Protein AF-A0A1T5NVV6-F1 (afdb_monomer)

Structure (mmCIF, N/CA/C/O backbone):
data_AF-A0A1T5NVV6-F1
#
_entry.id   AF-A0A1T5NVV6-F1
#
loop_
_atom_site.group_PDB
_atom_site.id
_atom_site.type_symbol
_atom_site.label_atom_id
_atom_site.label_alt_id
_atom_site.label_comp_id
_atom_site.label_asym_id
_atom_site.label_entity_id
_atom_site.label_seq_id
_atom_site.pdbx_PDB_ins_code
_atom_site.Cartn_x
_atom_site.Cartn_y
_atom_site.Cartn_z
_atom_site.occupancy
_atom_site.B_iso_or_equiv
_atom_site.auth_seq_id
_atom_site.auth_comp_id
_atom_site.auth_asym_id
_atom_site.auth_atom_id
_atom_site.pdbx_PDB_model_num
ATOM 1 N N . MET A 1 1 ? -3.734 11.018 -0.896 1.00 90.69 1 MET A N 1
ATOM 2 C CA . MET A 1 1 ? -5.103 11.155 -0.357 1.00 90.69 1 MET A CA 1
ATOM 3 C C . MET A 1 1 ? -5.087 11.051 1.162 1.00 90.69 1 MET A C 1
ATOM 5 O O . MET A 1 1 ? -4.293 10.290 1.689 1.00 90.69 1 MET A O 1
ATOM 9 N N . LYS A 1 2 ? -5.953 11.792 1.860 1.00 91.31 2 LYS A N 1
ATOM 10 C CA . LYS A 1 2 ? -6.149 11.672 3.313 1.00 91.31 2 LYS A CA 1
ATOM 11 C C . LYS A 1 2 ? -7.575 11.228 3.624 1.00 91.31 2 LYS A C 1
ATOM 13 O O . LYS A 1 2 ? -8.507 11.637 2.926 1.00 91.31 2 LYS A O 1
ATOM 18 N N . ILE A 1 3 ? -7.726 10.388 4.639 1.00 89.81 3 ILE A N 1
ATOM 19 C CA . ILE A 1 3 ? -9.009 9.902 5.144 1.00 89.81 3 ILE A CA 1
ATOM 20 C C . ILE A 1 3 ? -9.020 10.153 6.646 1.00 89.81 3 ILE A C 1
ATOM 22 O O . ILE A 1 3 ? -8.347 9.447 7.390 1.00 89.81 3 ILE A O 1
ATOM 26 N N . THR A 1 4 ? -9.762 11.165 7.077 1.00 88.06 4 THR A N 1
ATOM 27 C CA . THR A 1 4 ? -10.022 11.420 8.496 1.00 88.06 4 THR A CA 1
ATOM 28 C C . THR A 1 4 ? -11.166 10.520 8.942 1.00 88.06 4 THR A C 1
ATOM 30 O O . THR A 1 4 ? -12.145 10.372 8.210 1.00 88.06 4 THR A O 1
ATOM 33 N N . THR A 1 5 ? -11.051 9.917 10.119 1.00 81.50 5 THR A N 1
ATOM 34 C CA . THR A 1 5 ? -12.094 9.055 10.681 1.00 81.50 5 THR A CA 1
ATOM 35 C C . THR A 1 5 ? -12.475 9.494 12.090 1.00 81.50 5 THR A C 1
ATOM 37 O O . THR A 1 5 ? -11.663 10.042 12.833 1.00 81.50 5 THR A O 1
ATOM 40 N N . SER A 1 6 ? -13.737 9.262 12.445 1.00 74.75 6 SER A N 1
ATOM 41 C CA . SER A 1 6 ? -14.268 9.397 13.804 1.00 74.75 6 SER A CA 1
ATOM 42 C C . SER A 1 6 ? -14.214 8.083 14.597 1.00 74.75 6 SER A C 1
ATOM 44 O O . SER A 1 6 ? -14.496 8.079 15.795 1.00 74.75 6 SER A O 1
ATOM 46 N N . LYS A 1 7 ? -13.870 6.967 13.940 1.00 77.06 7 LYS A N 1
ATOM 47 C CA . LYS A 1 7 ? -13.746 5.632 14.533 1.00 77.06 7 LYS A CA 1
ATOM 48 C C . LYS A 1 7 ? -12.301 5.396 14.975 1.00 77.06 7 LYS A C 1
ATOM 50 O O . LYS A 1 7 ? -11.362 5.922 14.384 1.00 77.06 7 LYS A O 1
ATOM 55 N N . ILE A 1 8 ? -12.119 4.557 15.995 1.00 82.00 8 ILE A N 1
ATOM 56 C CA . ILE A 1 8 ? -10.784 4.113 16.412 1.00 82.00 8 ILE A CA 1
ATOM 57 C C . ILE A 1 8 ? -10.156 3.346 15.246 1.00 82.00 8 ILE A C 1
ATOM 59 O O . ILE A 1 8 ? -10.681 2.315 14.824 1.00 82.00 8 ILE A O 1
ATOM 63 N N . LEU A 1 9 ? -9.039 3.856 14.721 1.00 85.56 9 LEU A N 1
ATOM 64 C CA . LEU A 1 9 ? -8.323 3.192 13.639 1.00 85.56 9 LEU A CA 1
ATOM 65 C C . LEU A 1 9 ? -7.663 1.903 14.137 1.00 85.56 9 LEU A C 1
ATOM 67 O O . LEU A 1 9 ? -6.956 1.947 15.156 1.00 85.56 9 LEU A O 1
ATOM 71 N N . PRO A 1 10 ? -7.783 0.795 13.383 1.00 87.69 10 PRO A N 1
ATOM 72 C CA . PRO A 1 10 ? -7.065 -0.433 13.695 1.00 87.69 10 PRO A CA 1
ATOM 73 C C . PRO A 1 10 ? -5.552 -0.193 13.673 1.00 87.69 10 PRO A C 1
ATOM 75 O O . PRO A 1 10 ? -5.059 0.817 13.158 1.00 87.69 10 PRO A O 1
ATOM 78 N N . SER A 1 11 ? -4.782 -1.095 14.268 1.00 90.75 11 SER A N 1
ATOM 79 C CA . SER A 1 11 ? -3.323 -1.096 14.127 1.00 90.75 11 SER A CA 1
ATOM 80 C C . SER A 1 11 ? -2.913 -1.224 12.655 1.00 90.75 11 SER A C 1
ATOM 82 O O . SER A 1 11 ? -3.685 -1.683 11.812 1.00 90.75 11 SER A O 1
ATOM 84 N N . ILE A 1 12 ? -1.679 -0.837 12.322 1.00 92.06 12 ILE A N 1
ATOM 85 C CA . ILE A 1 12 ? -1.184 -0.970 10.945 1.00 92.06 12 ILE A CA 1
ATOM 86 C C . ILE A 1 12 ? -1.183 -2.438 10.478 1.00 92.06 12 ILE A C 1
ATOM 88 O O . ILE A 1 12 ? -1.442 -2.726 9.313 1.00 92.06 12 ILE A O 1
ATOM 92 N N . ASN A 1 13 ? -0.959 -3.378 11.400 1.00 92.19 13 ASN A N 1
ATOM 93 C CA . ASN A 1 13 ? -0.970 -4.810 11.118 1.00 92.19 13 ASN A CA 1
ATOM 94 C C . ASN A 1 13 ? -2.380 -5.288 10.774 1.00 92.19 13 ASN A C 1
ATOM 96 O O . ASN A 1 13 ? -2.575 -5.938 9.753 1.00 92.19 13 ASN A O 1
ATOM 100 N N . GLU A 1 14 ? -3.371 -4.907 11.578 1.00 93.06 14 GLU A N 1
ATOM 101 C CA . GLU A 1 14 ? -4.780 -5.200 11.300 1.00 93.06 14 GLU A CA 1
ATOM 102 C C . GLU A 1 14 ? -5.242 -4.538 9.999 1.00 93.06 14 GLU A C 1
ATOM 104 O O . GLU A 1 14 ? -5.932 -5.166 9.203 1.00 93.06 14 GLU A O 1
ATOM 109 N N . LEU A 1 15 ? -4.815 -3.300 9.728 1.00 92.75 15 LEU A N 1
ATOM 110 C CA . LEU A 1 15 ? -5.103 -2.625 8.464 1.00 92.75 15 LEU A CA 1
ATOM 111 C C . LEU A 1 15 ? -4.518 -3.397 7.271 1.00 92.75 15 LEU A C 1
ATOM 113 O O . LEU A 1 15 ? -5.195 -3.567 6.257 1.00 92.75 15 LEU A O 1
ATOM 117 N N . SER A 1 16 ? -3.282 -3.886 7.399 1.00 94.75 16 SER A N 1
ATOM 118 C CA . SER A 1 16 ? -2.615 -4.715 6.389 1.00 94.75 16 SER A CA 1
ATOM 119 C C . SER A 1 16 ? -3.378 -6.013 6.140 1.00 94.75 16 SER A C 1
ATOM 121 O O . SER A 1 16 ? -3.658 -6.344 4.990 1.00 94.75 16 SER A O 1
ATOM 123 N N . GLU A 1 17 ? -3.792 -6.713 7.197 1.00 94.69 17 GLU A N 1
ATOM 124 C CA . GLU A 1 17 ? -4.589 -7.936 7.080 1.00 94.69 17 GLU A CA 1
ATOM 125 C C . GLU A 1 17 ? -5.959 -7.677 6.442 1.00 94.69 17 GLU A C 1
ATOM 127 O O . GLU A 1 17 ? -6.344 -8.386 5.514 1.00 94.69 17 GLU A O 1
ATOM 132 N N . THR A 1 18 ? -6.659 -6.611 6.834 1.00 94.44 18 THR A N 1
ATOM 133 C CA . THR A 1 18 ? -7.933 -6.212 6.215 1.00 94.44 18 THR A CA 1
ATOM 134 C C . THR A 1 18 ? -7.768 -5.934 4.719 1.00 94.44 18 THR A C 1
ATOM 136 O O . THR A 1 18 ? -8.573 -6.382 3.897 1.00 94.44 18 THR A O 1
ATOM 139 N N . LEU A 1 19 ? -6.699 -5.233 4.328 1.00 94.75 19 LEU A N 1
ATOM 140 C CA . LEU A 1 19 ? -6.403 -4.974 2.920 1.00 94.75 19 LEU A CA 1
ATOM 141 C C . LEU A 1 19 ? -6.056 -6.262 2.157 1.00 94.75 19 LEU A C 1
ATOM 143 O O . LEU A 1 19 ? -6.579 -6.464 1.059 1.00 94.75 19 LEU A O 1
ATOM 147 N N . LYS A 1 20 ? -5.226 -7.141 2.736 1.00 95.25 20 LYS A N 1
ATOM 148 C CA . LYS A 1 20 ? -4.883 -8.454 2.165 1.00 95.25 20 LYS A CA 1
ATOM 149 C C . LYS A 1 20 ? -6.118 -9.316 1.956 1.00 95.25 20 LYS A C 1
ATOM 151 O O . LYS A 1 20 ? -6.255 -9.926 0.903 1.00 95.25 20 LYS A O 1
ATOM 156 N N . GLN A 1 21 ? -7.024 -9.359 2.930 1.00 95.00 21 GLN A N 1
ATOM 157 C CA . GLN A 1 21 ? -8.272 -10.108 2.821 1.00 95.00 21 GLN A CA 1
ATOM 158 C C . GLN A 1 21 ? -9.149 -9.551 1.698 1.00 95.00 21 GLN A C 1
ATOM 160 O O . GLN A 1 21 ? -9.644 -10.310 0.864 1.00 95.00 21 GLN A O 1
ATOM 165 N N . LYS A 1 22 ? -9.299 -8.222 1.627 1.00 95.19 22 LYS A N 1
ATOM 166 C CA . LYS A 1 22 ? -10.154 -7.571 0.628 1.00 95.19 22 LYS A CA 1
ATOM 167 C C . LYS A 1 22 ? -9.646 -7.734 -0.805 1.00 95.19 22 LYS A C 1
ATOM 169 O O . LYS A 1 22 ? -10.450 -7.941 -1.714 1.00 95.19 22 LYS A O 1
ATOM 174 N N . 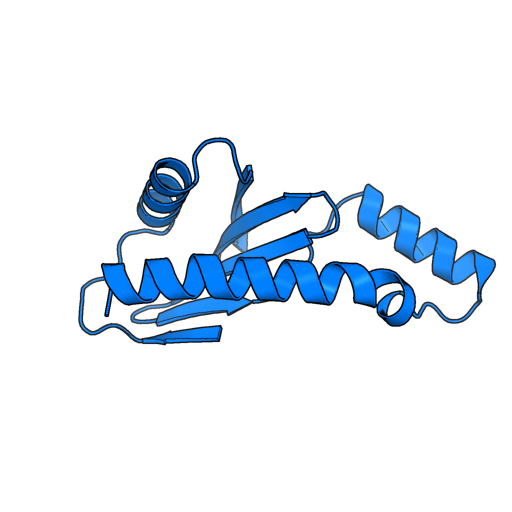PHE A 1 23 ? -8.339 -7.606 -1.020 1.00 94.44 23 PHE A N 1
ATOM 175 C CA . PHE A 1 23 ? -7.725 -7.627 -2.352 1.00 94.44 23 PHE A CA 1
ATOM 176 C C . PHE A 1 23 ? -6.767 -8.812 -2.529 1.00 94.44 23 PHE A C 1
ATOM 178 O O . PHE A 1 23 ? -5.759 -8.711 -3.235 1.00 94.44 23 PHE A O 1
ATOM 185 N N . SER A 1 24 ? -7.092 -9.941 -1.898 1.00 91.88 24 SER A N 1
ATOM 186 C CA . SER A 1 24 ? -6.272 -11.151 -1.926 1.00 91.88 24 SER A CA 1
ATOM 187 C C . SER A 1 24 ? -5.907 -11.548 -3.358 1.00 91.88 24 SER A C 1
ATOM 189 O O . SER A 1 24 ?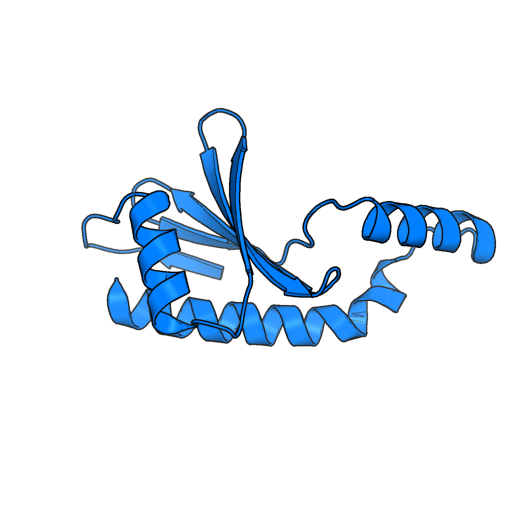 -6.755 -11.573 -4.253 1.00 91.88 24 SER A O 1
ATOM 191 N N . GLY A 1 25 ? -4.616 -11.800 -3.588 1.00 90.00 25 GLY A N 1
ATOM 192 C CA . GLY A 1 25 ? -4.069 -12.180 -4.893 1.00 90.00 25 GLY A CA 1
ATOM 193 C C . GLY A 1 25 ? -3.935 -11.048 -5.919 1.00 90.00 25 GLY A C 1
ATOM 194 O O . GLY A 1 25 ? -3.454 -11.304 -7.020 1.00 90.00 25 GLY A O 1
ATOM 195 N N . ARG A 1 26 ? -4.333 -9.807 -5.598 1.00 93.81 26 ARG A N 1
ATOM 196 C CA . ARG A 1 26 ? -4.221 -8.664 -6.526 1.00 93.81 26 ARG A CA 1
ATOM 197 C C . ARG A 1 26 ? -2.998 -7.794 -6.270 1.00 93.81 26 ARG A C 1
ATOM 199 O O . ARG A 1 26 ? -2.437 -7.263 -7.226 1.00 93.81 26 ARG A O 1
ATOM 206 N N . TYR A 1 27 ? -2.616 -7.647 -5.004 1.00 95.25 27 TYR A N 1
ATOM 207 C CA . TYR A 1 27 ? -1.521 -6.789 -4.556 1.00 95.25 27 TYR A CA 1
ATOM 208 C C . TYR A 1 27 ? -0.613 -7.538 -3.580 1.00 95.25 27 TYR A C 1
ATOM 210 O O . TYR A 1 27 ? -1.05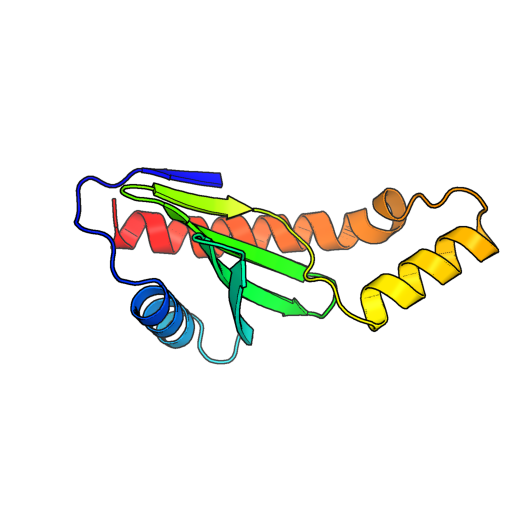3 -8.470 -2.902 1.00 95.25 27 TYR A O 1
ATOM 218 N N . SER A 1 28 ? 0.646 -7.120 -3.500 1.00 94.25 28 SER A N 1
ATOM 219 C CA . SER A 1 28 ? 1.553 -7.479 -2.412 1.00 94.25 28 SER A CA 1
ATOM 220 C C . SER A 1 28 ? 1.579 -6.383 -1.351 1.00 94.25 28 SER A C 1
ATOM 222 O O . SER A 1 28 ? 1.295 -5.216 -1.623 1.00 94.25 28 SER A O 1
ATOM 224 N N . TYR A 1 29 ? 1.889 -6.788 -0.123 1.00 94.44 29 TYR A N 1
ATOM 225 C CA . TYR A 1 29 ? 1.806 -5.948 1.065 1.00 94.44 29 TYR A CA 1
ATOM 226 C C . TYR A 1 29 ? 3.080 -6.104 1.869 1.00 94.44 29 TYR A C 1
ATOM 228 O O . TYR A 1 29 ? 3.402 -7.215 2.292 1.00 94.44 29 TYR A O 1
ATOM 236 N N . GLU A 1 30 ? 3.767 -4.998 2.113 1.00 9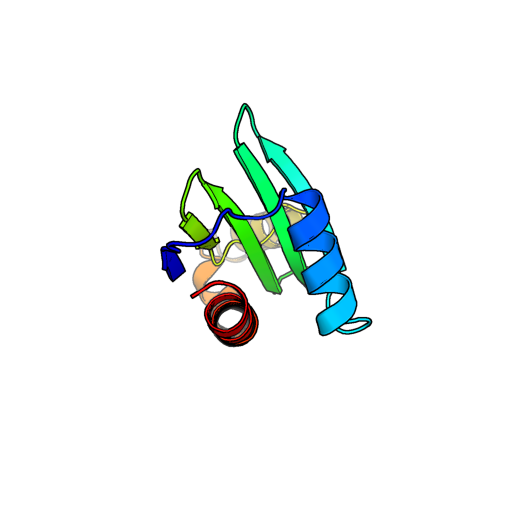2.88 30 GLU A N 1
ATOM 237 C CA . GLU A 1 30 ? 4.959 -4.977 2.950 1.00 92.88 30 GLU A CA 1
ATOM 238 C C . GLU A 1 30 ? 4.808 -3.931 4.043 1.00 92.88 30 GLU A C 1
ATOM 240 O O . GLU A 1 30 ? 4.464 -2.781 3.773 1.00 92.88 30 GLU A O 1
ATOM 245 N N . LEU A 1 31 ? 5.049 -4.343 5.284 1.00 92.94 31 LEU A N 1
ATOM 246 C CA . LEU A 1 31 ? 5.101 -3.425 6.411 1.00 92.94 31 LEU A CA 1
ATOM 247 C C . LEU A 1 31 ? 6.435 -2.689 6.391 1.00 92.94 31 LEU A C 1
ATOM 249 O O . LEU A 1 31 ? 7.489 -3.297 6.216 1.00 92.94 31 LEU A O 1
ATOM 253 N N . PHE A 1 32 ? 6.368 -1.380 6.581 1.00 87.25 32 PHE A N 1
ATOM 254 C CA . PHE A 1 32 ? 7.524 -0.510 6.623 1.00 87.25 32 PHE A CA 1
ATOM 255 C C . PHE A 1 32 ? 7.414 0.438 7.809 1.00 87.25 32 PHE A C 1
ATOM 257 O O . PHE A 1 32 ? 6.520 1.289 7.868 1.00 87.25 32 PHE A O 1
ATOM 264 N N . ASP A 1 33 ? 8.363 0.296 8.725 1.00 86.12 33 ASP A N 1
ATOM 265 C CA . ASP A 1 33 ? 8.502 1.138 9.901 1.00 86.12 33 ASP A CA 1
ATOM 266 C C . ASP A 1 33 ? 9.656 2.123 9.682 1.00 86.12 33 ASP A C 1
ATOM 268 O O . ASP A 1 33 ? 10.788 1.729 9.395 1.00 86.12 33 ASP A O 1
ATOM 272 N N . PHE A 1 34 ? 9.376 3.419 9.826 1.00 77.25 34 PHE A N 1
ATOM 273 C CA . PHE A 1 34 ? 10.385 4.473 9.751 1.00 77.25 34 PHE A CA 1
ATOM 274 C C . PHE A 1 34 ? 10.264 5.414 10.948 1.00 77.25 34 PHE A C 1
ATOM 276 O O . PHE A 1 34 ? 9.363 6.255 11.034 1.00 77.25 34 PHE A O 1
ATOM 283 N N . GLY A 1 35 ? 11.190 5.260 11.896 1.00 78.69 35 GLY A N 1
ATOM 284 C CA . GLY A 1 35 ? 11.111 5.932 13.190 1.00 78.69 35 GLY A CA 1
ATOM 285 C C . GLY A 1 35 ? 9.852 5.499 13.941 1.00 78.69 35 GLY A C 1
ATOM 286 O O . GLY A 1 35 ? 9.628 4.312 14.142 1.00 78.69 35 GLY A O 1
ATOM 287 N N . ASN A 1 36 ? 9.013 6.467 14.313 1.00 76.06 36 ASN A N 1
ATOM 288 C CA . ASN A 1 36 ? 7.753 6.211 15.021 1.00 76.06 36 ASN A CA 1
ATOM 289 C C . ASN A 1 36 ? 6.544 6.072 14.080 1.00 76.06 36 ASN A C 1
ATOM 291 O O . ASN A 1 36 ? 5.415 5.963 14.554 1.00 76.06 36 ASN A O 1
ATOM 295 N N . LYS A 1 37 ? 6.748 6.132 12.756 1.00 81.69 37 LYS A N 1
ATOM 296 C CA . LYS A 1 37 ? 5.670 5.992 11.773 1.00 81.69 37 LYS A CA 1
ATOM 297 C C . LYS A 1 37 ? 5.681 4.588 11.192 1.00 81.69 37 LYS A C 1
ATOM 299 O O . LYS A 1 37 ? 6.695 4.149 10.654 1.00 81.69 37 LYS A O 1
ATOM 304 N N . GLN A 1 38 ? 4.531 3.930 11.259 1.00 89.44 38 GLN A N 1
ATOM 305 C CA . GLN A 1 38 ? 4.316 2.639 10.621 1.00 89.44 38 GLN A CA 1
ATOM 306 C C . GLN A 1 38 ? 3.471 2.813 9.366 1.00 89.44 38 GLN A C 1
ATOM 308 O O . GLN A 1 38 ? 2.487 3.561 9.348 1.00 89.44 38 GLN A O 1
ATOM 313 N N . SER A 1 39 ? 3.851 2.109 8.313 1.00 93.00 39 SER A N 1
ATOM 314 C CA . SER A 1 39 ? 3.200 2.198 7.016 1.00 93.00 39 SER A CA 1
ATOM 315 C C . SER A 1 39 ? 3.171 0.852 6.307 1.00 93.00 39 SER A C 1
ATOM 317 O O . SER A 1 39 ? 3.863 -0.090 6.685 1.00 93.00 39 SER A O 1
ATOM 319 N N . ILE A 1 40 ? 2.335 0.756 5.282 1.00 94.94 40 ILE A N 1
ATOM 320 C CA . ILE A 1 40 ? 2.202 -0.416 4.424 1.00 94.94 40 ILE A CA 1
ATOM 321 C C . ILE A 1 40 ? 2.490 0.036 3.003 1.00 94.94 40 ILE A C 1
ATOM 323 O O . ILE A 1 40 ? 1.807 0.921 2.485 1.00 94.94 40 ILE A O 1
ATOM 327 N N . PHE A 1 41 ? 3.452 -0.594 2.343 1.00 94.50 41 PHE A N 1
ATOM 328 C CA . PHE A 1 41 ? 3.536 -0.533 0.894 1.00 94.50 41 PHE A CA 1
ATOM 329 C C . PHE A 1 41 ? 2.551 -1.532 0.301 1.00 94.50 41 PHE A C 1
ATOM 331 O O . PHE A 1 41 ? 2.634 -2.731 0.562 1.00 94.50 41 PHE A O 1
ATOM 338 N N . VAL A 1 42 ? 1.612 -1.021 -0.493 1.00 95.44 42 VAL A N 1
ATOM 339 C CA . VAL A 1 42 ? 0.709 -1.832 -1.310 1.00 95.44 42 VAL A CA 1
ATOM 340 C C . VAL A 1 42 ? 1.199 -1.765 -2.743 1.00 95.44 42 VAL A C 1
ATOM 342 O O . VAL A 1 42 ? 1.214 -0.702 -3.367 1.00 95.44 42 VAL A O 1
ATOM 345 N N . GLU A 1 43 ? 1.628 -2.905 -3.259 1.00 94.25 43 GLU A N 1
ATOM 346 C CA . GLU A 1 43 ? 2.341 -3.022 -4.522 1.00 94.25 43 GLU A CA 1
ATOM 347 C C . GLU A 1 43 ? 1.507 -3.817 -5.529 1.00 94.25 43 GLU A C 1
ATOM 349 O O . GLU A 1 43 ? 1.084 -4.943 -5.281 1.00 94.25 43 GLU A O 1
ATOM 354 N N . LYS A 1 44 ? 1.286 -3.231 -6.706 1.00 93.06 44 LYS A N 1
ATOM 355 C CA . LYS A 1 44 ? 0.741 -3.928 -7.879 1.00 93.06 44 LYS A CA 1
ATOM 356 C C . LYS A 1 44 ? 1.861 -4.452 -8.780 1.00 93.06 44 LYS A C 1
ATOM 358 O O . LYS A 1 44 ? 1.692 -5.452 -9.467 1.00 93.06 44 LYS A O 1
ATOM 363 N N . SER A 1 45 ? 2.989 -3.745 -8.821 1.00 88.62 45 SER A N 1
ATOM 364 C CA . SER A 1 45 ? 4.211 -4.139 -9.531 1.00 88.62 45 SER A CA 1
ATOM 365 C C . SER A 1 45 ? 5.403 -3.337 -9.001 1.00 88.62 45 SER A C 1
ATOM 367 O O . SER A 1 45 ? 5.207 -2.358 -8.283 1.00 88.62 45 SER A O 1
ATOM 369 N N . ALA A 1 46 ? 6.620 -3.665 -9.443 1.00 83.12 46 ALA A N 1
ATOM 370 C CA . ALA A 1 46 ? 7.848 -2.973 -9.034 1.00 83.12 46 ALA A CA 1
ATOM 371 C C . ALA A 1 46 ? 7.859 -1.447 -9.289 1.00 83.12 46 ALA A C 1
ATOM 373 O O . ALA A 1 46 ? 8.646 -0.734 -8.675 1.00 83.12 46 ALA A O 1
ATOM 374 N N . PHE A 1 47 ? 7.000 -0.935 -10.181 1.00 83.62 47 PHE A N 1
ATOM 375 C CA . PHE A 1 47 ? 6.880 0.501 -10.481 1.00 83.62 47 PHE A CA 1
ATOM 376 C C . PHE A 1 47 ? 5.534 1.105 -10.058 1.00 83.62 47 PHE A C 1
ATOM 378 O O . PHE A 1 47 ? 5.350 2.321 -10.122 1.00 83.62 47 PHE A O 1
ATOM 385 N N . VAL A 1 48 ? 4.581 0.273 -9.629 1.00 89.38 48 VAL A N 1
ATOM 386 C CA . VAL A 1 48 ? 3.241 0.700 -9.215 1.00 89.38 48 VAL A CA 1
ATOM 387 C C . VAL A 1 48 ? 3.023 0.255 -7.782 1.00 89.38 48 VAL A C 1
ATOM 389 O O . VAL A 1 48 ? 2.614 -0.877 -7.525 1.00 89.38 48 VAL A O 1
ATOM 392 N N . SER A 1 49 ? 3.257 1.180 -6.864 1.00 92.25 49 SER A N 1
ATOM 393 C CA . SER A 1 49 ? 2.971 1.007 -5.451 1.00 92.25 49 SER A CA 1
ATOM 394 C C . SER A 1 49 ? 2.418 2.290 -4.860 1.00 92.25 49 SER A C 1
ATOM 396 O O . SER A 1 49 ? 2.562 3.372 -5.437 1.00 92.25 49 SER A O 1
ATOM 398 N N . ILE A 1 50 ? 1.786 2.153 -3.705 1.00 94.12 50 ILE A N 1
ATOM 399 C CA . ILE A 1 50 ? 1.385 3.268 -2.858 1.00 94.12 50 ILE A CA 1
ATOM 400 C C . ILE A 1 50 ? 1.752 2.956 -1.413 1.00 94.12 50 ILE A C 1
ATOM 402 O O . ILE A 1 50 ? 1.782 1.793 -1.011 1.00 94.12 50 ILE A O 1
ATOM 406 N N . GLN A 1 51 ? 2.021 3.998 -0.643 1.00 94.50 51 GLN A N 1
ATOM 407 C CA . GLN A 1 51 ? 2.263 3.897 0.785 1.00 94.50 51 GLN A CA 1
ATOM 408 C C . GLN A 1 51 ? 0.983 4.266 1.527 1.00 94.50 51 GLN A C 1
ATOM 410 O O . GLN A 1 51 ? 0.360 5.284 1.232 1.00 94.50 51 GLN A O 1
ATOM 415 N N . VAL A 1 52 ? 0.580 3.431 2.475 1.00 94.44 52 VAL A N 1
ATOM 416 C CA . VAL A 1 52 ? -0.546 3.676 3.373 1.00 94.44 52 VAL A CA 1
ATOM 417 C C . VAL A 1 52 ? 0.013 3.839 4.777 1.00 94.44 52 VAL A C 1
ATOM 419 O O . VAL A 1 52 ? 0.549 2.894 5.345 1.00 94.44 52 VAL A O 1
ATOM 422 N N . THR A 1 53 ? -0.110 5.033 5.335 1.00 93.25 53 THR A N 1
ATOM 423 C CA . THR A 1 53 ? 0.408 5.387 6.656 1.00 93.25 53 THR A CA 1
ATOM 424 C C . THR A 1 53 ? -0.758 5.636 7.597 1.00 93.25 53 THR A C 1
ATOM 426 O O . THR A 1 53 ? -1.700 6.356 7.255 1.00 93.25 53 THR A O 1
ATOM 429 N N . LYS A 1 54 ? -0.688 5.048 8.792 1.00 89.94 54 LYS A N 1
ATOM 430 C CA . LYS A 1 54 ? -1.606 5.371 9.883 1.00 89.94 54 LYS A CA 1
ATOM 431 C C . LYS A 1 54 ? -1.032 6.536 10.687 1.00 89.94 54 LYS A C 1
ATOM 433 O O . LYS A 1 54 ? 0.074 6.439 11.212 1.00 89.94 54 LYS A O 1
ATOM 438 N N . GLU A 1 55 ? -1.815 7.593 10.829 1.00 88.00 55 GLU A N 1
ATOM 439 C CA . GLU A 1 55 ? -1.638 8.629 11.849 1.00 88.00 55 GLU A CA 1
ATOM 440 C C . GLU A 1 55 ? -2.797 8.525 12.863 1.00 88.00 55 GLU A C 1
ATOM 442 O O . GLU A 1 55 ? -3.692 7.699 12.682 1.00 88.00 55 GLU A O 1
ATOM 447 N N . GLU A 1 56 ? -2.773 9.289 13.961 1.00 84.00 56 GLU A N 1
ATOM 448 C CA . GLU A 1 56 ? -3.668 9.081 15.121 1.00 84.00 56 GLU A CA 1
ATOM 449 C C . GLU A 1 56 ? -5.142 8.866 14.736 1.00 84.00 56 GLU A C 1
ATOM 451 O O . GLU A 1 56 ? -5.729 7.853 15.111 1.00 84.00 56 GLU A O 1
ATOM 456 N N . ASN A 1 57 ? -5.696 9.769 13.920 1.00 85.62 57 ASN A N 1
ATOM 457 C CA . ASN A 1 57 ? -7.082 9.718 13.437 1.00 85.62 57 ASN A CA 1
ATOM 458 C C . ASN A 1 57 ? -7.178 9.821 11.904 1.00 85.62 57 ASN A C 1
ATOM 460 O O . ASN A 1 57 ? -8.240 10.128 11.354 1.00 85.62 57 ASN A O 1
ATOM 464 N N . GLU A 1 58 ? -6.064 9.602 11.201 1.00 90.69 58 GLU A N 1
ATOM 465 C CA . GLU A 1 58 ? -6.004 9.717 9.745 1.00 90.69 58 GLU A CA 1
ATOM 466 C C . GLU A 1 58 ? -5.341 8.497 9.113 1.00 90.69 58 GLU A C 1
ATOM 468 O O . GLU A 1 58 ? -4.340 7.974 9.600 1.00 90.69 58 GLU A O 1
ATOM 473 N N . ILE A 1 59 ? -5.871 8.087 7.964 1.00 92.31 59 ILE A N 1
ATOM 474 C CA . ILE A 1 59 ? -5.150 7.229 7.030 1.00 92.31 59 ILE A CA 1
ATOM 475 C C . ILE A 1 59 ? -4.651 8.108 5.888 1.00 92.31 59 ILE A C 1
ATOM 477 O O . ILE A 1 59 ? -5.438 8.739 5.171 1.00 92.31 59 ILE A O 1
ATOM 481 N N . VAL A 1 60 ? -3.337 8.132 5.703 1.00 93.38 60 VAL A N 1
ATOM 482 C CA . VAL A 1 60 ? -2.674 8.855 4.620 1.00 93.38 60 VAL A CA 1
ATOM 483 C C . VAL A 1 60 ? -2.266 7.850 3.550 1.00 93.38 60 VAL A C 1
ATOM 485 O O . VAL A 1 60 ? -1.592 6.869 3.833 1.00 93.38 60 VAL A O 1
ATOM 488 N N . ILE A 1 61 ? -2.692 8.086 2.313 1.00 93.88 61 ILE A N 1
ATOM 489 C CA . ILE A 1 61 ? -2.338 7.277 1.147 1.00 93.88 61 ILE A CA 1
ATOM 490 C C . ILE A 1 61 ? -1.472 8.128 0.226 1.00 93.88 61 ILE A C 1
ATOM 492 O O . ILE A 1 61 ? -1.942 9.129 -0.316 1.00 93.88 61 ILE A O 1
ATOM 496 N N . GLU A 1 62 ? -0.224 7.743 0.018 1.00 91.75 62 GLU A N 1
ATOM 497 C CA . GLU A 1 62 ? 0.737 8.483 -0.794 1.00 91.75 62 GLU A CA 1
ATOM 498 C C . GLU A 1 62 ? 1.121 7.669 -2.027 1.00 91.75 62 GLU A C 1
ATOM 500 O O . GLU A 1 62 ? 1.399 6.470 -1.954 1.00 91.75 62 GLU A O 1
ATOM 505 N N . ARG A 1 63 ? 1.138 8.323 -3.193 1.00 89.31 63 ARG A N 1
ATOM 506 C CA . ARG A 1 63 ? 1.628 7.709 -4.431 1.00 89.31 63 ARG A CA 1
ATOM 507 C C . ARG A 1 63 ? 3.147 7.702 -4.399 1.00 89.31 63 ARG A C 1
ATOM 509 O O . ARG A 1 63 ? 3.790 8.600 -4.936 1.00 89.31 63 ARG A O 1
ATOM 516 N N . MET A 1 64 ? 3.693 6.707 -3.719 1.00 82.75 64 MET A N 1
ATOM 517 C CA . MET A 1 64 ? 5.124 6.520 -3.579 1.00 82.75 64 MET A CA 1
ATOM 518 C C . MET A 1 64 ? 5.518 5.169 -4.153 1.00 82.75 64 MET A C 1
ATOM 520 O O . MET A 1 64 ? 5.018 4.120 -3.736 1.00 82.75 64 MET A O 1
ATOM 524 N N . THR A 1 65 ? 6.439 5.209 -5.113 1.00 80.12 65 THR A N 1
ATOM 525 C CA . THR A 1 65 ? 7.117 4.005 -5.574 1.00 80.12 65 THR A CA 1
ATOM 526 C C . THR A 1 65 ? 8.033 3.517 -4.462 1.00 80.12 65 THR A C 1
ATOM 528 O O . THR A 1 65 ? 8.867 4.279 -3.969 1.00 80.12 65 THR A O 1
ATOM 531 N N . LYS A 1 66 ? 7.888 2.255 -4.068 1.00 80.31 66 LYS A N 1
ATOM 532 C CA . LYS A 1 66 ? 8.751 1.647 -3.068 1.00 80.31 66 LYS A CA 1
ATOM 533 C C . LYS A 1 66 ? 10.203 1.654 -3.560 1.00 80.31 66 LYS A C 1
ATOM 535 O O . LYS A 1 66 ? 10.456 1.240 -4.697 1.00 80.31 66 LYS A O 1
ATOM 540 N N . PRO A 1 67 ? 11.167 2.075 -2.724 1.00 73.94 67 PRO A N 1
ATOM 541 C CA . PRO A 1 67 ? 12.577 1.955 -3.059 1.00 73.94 67 PRO A CA 1
ATOM 542 C C . PRO A 1 67 ? 12.944 0.483 -3.295 1.00 73.94 67 PRO A C 1
ATOM 544 O O . PRO A 1 67 ? 12.854 -0.346 -2.395 1.00 73.94 67 PRO A O 1
ATOM 547 N N . SER A 1 68 ? 13.359 0.148 -4.514 1.00 77.81 68 SER A N 1
ATOM 548 C CA . SER A 1 68 ? 13.842 -1.186 -4.880 1.00 77.81 68 SER A CA 1
ATOM 549 C C . SER A 1 68 ? 15.108 -1.099 -5.730 1.00 77.81 68 SER A C 1
ATOM 551 O O . SER A 1 68 ? 15.343 -0.104 -6.423 1.00 77.81 68 SER A O 1
ATOM 553 N N . VAL A 1 69 ? 15.913 -2.167 -5.728 1.00 80.44 69 VAL A N 1
ATOM 554 C CA . VAL A 1 69 ? 17.117 -2.263 -6.576 1.00 80.44 69 VAL A CA 1
ATOM 555 C C . VAL A 1 69 ? 16.762 -2.019 -8.042 1.00 80.44 69 VAL A C 1
ATOM 557 O O . VAL A 1 69 ? 17.465 -1.279 -8.723 1.00 80.44 69 VAL A O 1
ATOM 560 N N . LEU A 1 70 ? 15.635 -2.566 -8.509 1.00 77.69 70 LEU A N 1
ATOM 561 C CA . LEU A 1 70 ? 15.177 -2.389 -9.882 1.00 77.69 70 LEU A CA 1
ATOM 562 C C . LEU A 1 70 ? 14.872 -0.917 -10.181 1.00 77.69 70 LEU A C 1
ATOM 564 O O . LEU A 1 70 ? 15.398 -0.367 -11.144 1.00 77.69 70 LEU A O 1
ATOM 568 N N . THR A 1 71 ? 14.081 -0.250 -9.335 1.00 74.31 71 THR A N 1
ATOM 569 C CA . THR A 1 71 ? 13.763 1.177 -9.518 1.00 74.31 71 THR A CA 1
ATOM 570 C C . THR A 1 71 ? 15.015 2.052 -9.496 1.00 74.31 71 THR A C 1
ATOM 572 O O . THR A 1 71 ? 15.131 2.969 -10.307 1.00 74.31 71 THR A O 1
ATOM 575 N N . THR A 1 72 ? 15.992 1.723 -8.646 1.00 78.81 72 THR A N 1
ATOM 576 C CA . THR A 1 72 ? 17.280 2.425 -8.578 1.00 78.81 72 THR A CA 1
ATOM 577 C C . THR A 1 72 ? 18.130 2.170 -9.820 1.00 78.81 72 THR A C 1
ATOM 579 O O . THR A 1 72 ? 18.712 3.103 -10.364 1.00 78.81 72 THR A O 1
ATOM 582 N N . MET A 1 73 ? 18.177 0.937 -10.329 1.00 81.19 73 MET A N 1
ATOM 583 C CA . MET A 1 73 ? 18.891 0.626 -11.570 1.00 81.19 73 MET A CA 1
ATOM 584 C C . MET A 1 73 ? 18.303 1.375 -12.764 1.00 81.19 73 MET A C 1
ATOM 586 O O . MET A 1 73 ? 19.056 1.942 -13.552 1.00 81.19 73 MET A O 1
ATOM 590 N N . PHE A 1 74 ? 16.974 1.427 -12.884 1.00 76.56 74 PHE A N 1
ATOM 591 C CA . PHE A 1 74 ? 16.323 2.210 -13.934 1.00 76.56 74 PHE A CA 1
ATOM 592 C C . PHE A 1 74 ? 16.594 3.711 -13.785 1.00 76.56 74 PHE A C 1
ATOM 594 O O . PHE A 1 74 ? 16.817 4.372 -14.798 1.00 76.56 74 PHE A O 1
ATOM 601 N N . PHE A 1 75 ? 16.643 4.234 -12.553 1.00 76.06 75 PHE A N 1
ATOM 602 C CA . PHE A 1 75 ? 17.054 5.617 -12.285 1.00 76.06 75 PHE A CA 1
ATOM 603 C C . PHE A 1 75 ? 18.468 5.894 -12.790 1.00 76.06 75 PHE A C 1
ATOM 605 O O . PHE A 1 75 ? 18.688 6.833 -13.552 1.00 76.06 75 PHE A O 1
ATOM 612 N N . LEU A 1 76 ? 19.424 5.050 -12.404 1.00 80.88 76 LEU A N 1
ATOM 613 C CA . LEU A 1 76 ? 20.822 5.208 -12.796 1.00 80.88 76 LEU A CA 1
ATOM 614 C C . LEU A 1 76 ? 21.001 5.064 -14.310 1.00 80.88 76 LEU A C 1
ATOM 616 O O . LEU A 1 76 ? 21.736 5.836 -14.919 1.00 80.88 76 LEU A O 1
ATOM 620 N N . LEU A 1 77 ? 20.297 4.119 -14.937 1.00 80.06 77 LEU A N 1
ATOM 621 C CA . LEU A 1 77 ? 20.338 3.935 -16.384 1.00 80.06 77 LEU A CA 1
ATOM 622 C C . LEU A 1 77 ? 19.779 5.154 -17.126 1.00 80.06 77 LEU A C 1
ATOM 624 O O . LEU A 1 77 ? 20.346 5.576 -18.132 1.00 80.06 77 LEU A O 1
ATOM 628 N N . ASP A 1 78 ? 18.679 5.734 -16.648 1.00 74.06 78 ASP A N 1
ATOM 629 C CA . ASP A 1 78 ? 18.098 6.939 -17.244 1.00 74.06 78 ASP A CA 1
ATOM 630 C C . ASP A 1 78 ? 19.041 8.142 -17.123 1.00 74.06 78 ASP A C 1
ATOM 632 O O . ASP A 1 78 ? 19.251 8.867 -18.098 1.00 74.06 78 ASP A O 1
ATOM 636 N N . LEU A 1 79 ? 19.682 8.290 -15.960 1.00 76.75 79 LEU A N 1
ATOM 637 C CA . LEU A 1 79 ? 20.703 9.305 -15.718 1.00 76.75 79 LEU A CA 1
ATOM 638 C C . LEU A 1 79 ? 21.882 9.165 -16.694 1.00 76.75 79 LEU A C 1
ATOM 640 O O . LEU A 1 79 ? 22.301 10.156 -17.283 1.00 76.75 79 LEU A O 1
ATOM 644 N N . ILE A 1 80 ? 22.375 7.942 -16.911 1.00 81.56 80 ILE A N 1
ATOM 645 C CA . ILE A 1 80 ? 23.490 7.664 -17.830 1.00 81.56 80 ILE A CA 1
ATOM 646 C C . ILE A 1 80 ? 23.087 7.892 -19.294 1.00 81.56 80 ILE A C 1
ATOM 648 O O . ILE A 1 80 ? 23.862 8.448 -20.067 1.00 81.56 80 ILE A O 1
ATOM 652 N N . THR A 1 81 ? 21.893 7.446 -19.694 1.00 77.12 81 THR A N 1
ATOM 653 C CA . THR A 1 81 ? 21.486 7.426 -21.112 1.00 77.12 81 THR A CA 1
ATOM 654 C C . THR A 1 81 ? 20.941 8.755 -21.617 1.00 77.12 81 THR A C 1
ATOM 656 O O . THR A 1 81 ? 21.134 9.080 -22.785 1.00 77.12 81 THR A O 1
ATOM 659 N N . THR A 1 82 ? 20.255 9.524 -20.771 1.00 71.81 82 THR A N 1
ATOM 660 C CA . THR A 1 82 ? 19.607 10.779 -21.186 1.00 71.81 82 THR A CA 1
ATOM 661 C C . THR A 1 82 ? 20.251 12.019 -20.578 1.00 71.81 82 THR A C 1
ATOM 663 O O . THR A 1 82 ? 19.912 13.128 -20.982 1.00 71.81 82 THR A O 1
ATOM 666 N N . GLY A 1 83 ? 21.125 11.862 -19.574 1.00 69.94 83 GLY A N 1
ATOM 667 C CA . GLY A 1 83 ? 21.721 12.971 -18.819 1.00 69.94 83 GLY A CA 1
ATOM 668 C C . GLY A 1 83 ? 20.720 13.796 -18.001 1.00 69.94 83 GLY A C 1
ATOM 66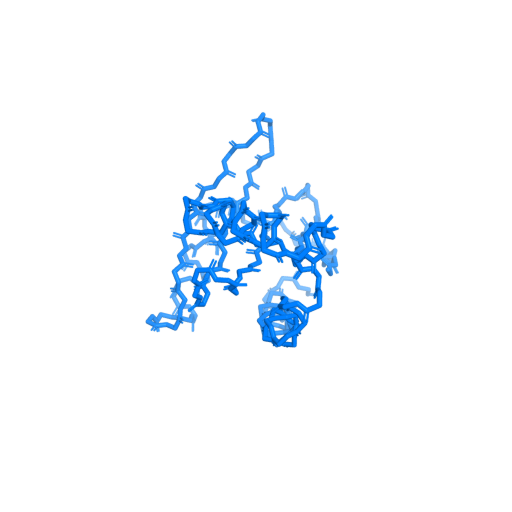9 O O . GLY A 1 83 ? 21.124 14.700 -17.278 1.00 69.94 83 GLY A O 1
ATOM 670 N N . SER A 1 84 ? 19.419 13.505 -18.111 1.00 65.75 84 SER A N 1
ATOM 671 C CA . SER A 1 84 ? 18.353 14.323 -17.536 1.00 65.75 84 SER A CA 1
ATOM 672 C C . SER A 1 84 ? 17.977 13.905 -16.117 1.00 65.75 84 SER A C 1
ATOM 674 O O . SER A 1 84 ? 17.441 14.716 -15.368 1.00 65.75 84 SER A O 1
ATOM 676 N N . GLY A 1 85 ? 18.206 12.633 -15.760 1.00 59.00 85 GLY A N 1
ATOM 677 C CA . GLY A 1 85 ? 17.681 12.043 -14.525 1.00 59.00 85 GLY A CA 1
ATOM 678 C C . GLY A 1 85 ? 16.151 12.144 -14.405 1.00 59.00 85 GLY A C 1
ATOM 679 O O . GLY A 1 85 ? 15.606 11.926 -13.321 1.00 59.00 85 GLY A O 1
ATOM 680 N N . ASN A 1 86 ? 15.442 12.496 -15.488 1.00 62.50 86 ASN A N 1
ATOM 681 C CA . ASN A 1 86 ? 14.011 12.771 -15.489 1.00 62.50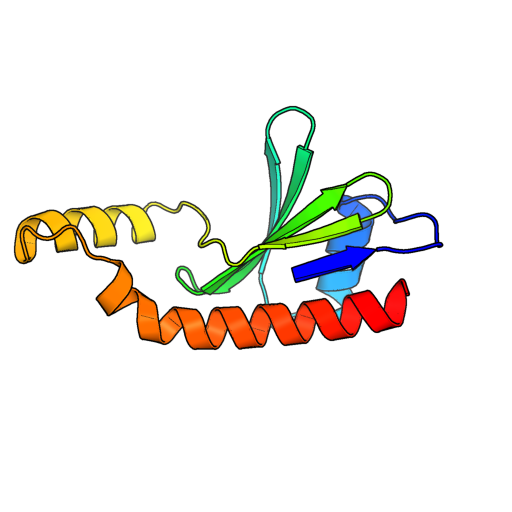 86 ASN A CA 1
ATOM 682 C C . ASN A 1 86 ? 13.211 11.480 -15.665 1.00 62.50 86 ASN A C 1
ATOM 684 O O . ASN A 1 86 ? 12.425 11.307 -16.603 1.00 62.50 86 ASN A O 1
ATOM 688 N N . LEU A 1 87 ? 13.315 10.618 -14.654 1.00 60.88 87 LEU A N 1
ATOM 689 C CA . LEU A 1 87 ? 12.475 9.432 -14.500 1.00 60.88 87 LEU A CA 1
ATOM 690 C C . LEU A 1 87 ? 10.984 9.759 -14.548 1.00 60.88 87 LEU A C 1
ATOM 692 O O . LEU A 1 87 ? 10.190 8.908 -14.934 1.00 60.88 87 LEU A O 1
ATOM 696 N N . LEU A 1 88 ? 10.598 10.993 -14.209 1.00 58.28 88 LEU A N 1
ATOM 697 C CA . LEU 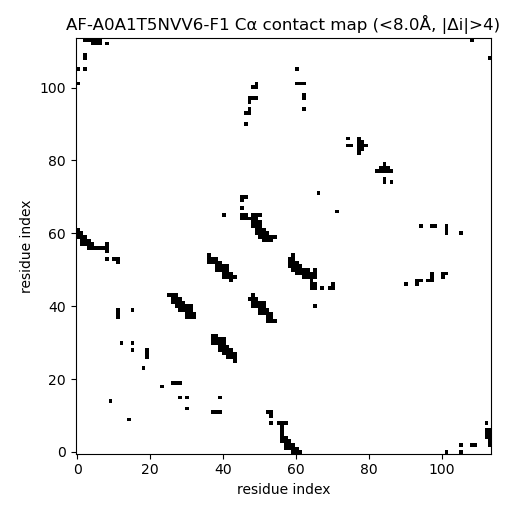A 1 88 ? 9.216 11.459 -14.253 1.00 58.28 88 LEU A CA 1
ATOM 698 C C . LEU A 1 88 ? 8.547 11.150 -15.594 1.00 58.28 88 LEU A C 1
ATOM 700 O O . LEU A 1 88 ? 7.458 10.587 -15.586 1.00 58.28 88 LEU A O 1
ATOM 704 N N . HIS A 1 89 ? 9.204 11.413 -16.731 1.00 60.88 89 HIS A N 1
ATOM 705 C CA . HIS A 1 89 ? 8.584 11.227 -18.048 1.00 60.88 89 HIS A CA 1
ATOM 706 C C . HIS A 1 89 ? 8.406 9.745 -18.426 1.00 60.88 89 HIS A C 1
ATOM 708 O O . HIS A 1 89 ? 7.458 9.396 -19.131 1.00 60.88 89 HIS A O 1
ATOM 714 N N . ARG A 1 90 ? 9.286 8.864 -17.927 1.00 63.06 90 ARG A N 1
ATOM 715 C CA . ARG A 1 90 ? 9.181 7.402 -18.094 1.00 63.06 90 ARG A CA 1
ATOM 716 C C . ARG A 1 90 ? 8.267 6.746 -17.060 1.00 63.06 90 ARG A C 1
ATOM 718 O O . ARG A 1 90 ? 7.729 5.678 -17.336 1.00 63.06 90 ARG A O 1
ATOM 725 N N . LEU A 1 91 ? 8.052 7.384 -15.907 1.00 65.19 91 LEU A N 1
ATOM 726 C CA . LEU A 1 91 ? 7.137 6.916 -14.866 1.00 65.19 91 LEU A CA 1
ATOM 727 C C . LEU A 1 91 ? 5.696 7.418 -15.037 1.00 65.19 91 LEU A C 1
ATOM 729 O O . LEU A 1 91 ? 4.792 6.864 -14.413 1.00 65.19 91 LEU A O 1
ATOM 733 N N . LEU A 1 92 ? 5.450 8.404 -15.911 1.00 67.62 92 LEU A N 1
ATOM 734 C CA . LEU A 1 92 ? 4.105 8.856 -16.303 1.00 67.62 92 LEU A CA 1
ATOM 735 C C . LEU A 1 92 ? 3.097 7.716 -16.563 1.00 67.62 92 LEU A C 1
ATOM 737 O O . LEU A 1 92 ? 1.991 7.797 -16.019 1.00 67.62 92 LEU A O 1
ATOM 741 N N . PRO A 1 93 ? 3.418 6.646 -17.326 1.00 71.69 93 PRO A N 1
ATOM 742 C CA . PRO A 1 93 ? 2.486 5.532 -17.507 1.00 71.69 93 PRO A CA 1
ATOM 743 C C . PRO A 1 93 ? 2.093 4.870 -16.177 1.00 71.69 93 PRO A C 1
ATOM 745 O O . PRO A 1 93 ? 0.916 4.563 -15.968 1.00 71.69 93 PRO A O 1
ATOM 748 N N . PHE A 1 94 ? 3.029 4.737 -15.233 1.00 81.44 94 PHE A N 1
ATOM 749 C CA . PHE A 1 94 ? 2.769 4.162 -13.911 1.00 81.44 94 PHE A CA 1
ATOM 750 C C . PHE A 1 94 ? 2.000 5.109 -12.989 1.00 81.44 94 PHE A C 1
ATOM 752 O O . PHE A 1 94 ? 1.247 4.637 -12.142 1.00 81.44 94 PHE A O 1
ATOM 759 N N . TYR A 1 95 ? 2.101 6.427 -13.179 1.00 81.62 95 TYR A N 1
ATOM 760 C CA . TYR A 1 95 ? 1.349 7.403 -12.385 1.00 81.62 95 TYR A CA 1
ATOM 761 C C . TYR A 1 95 ? -0.171 7.216 -12.520 1.00 81.62 95 TYR A C 1
ATOM 763 O O . TYR A 1 95 ? -0.918 7.343 -11.547 1.00 81.62 95 TYR A O 1
ATOM 771 N N . SER A 1 96 ? -0.640 6.869 -13.724 1.00 86.56 96 SER A N 1
ATOM 772 C CA . SER A 1 96 ? -2.056 6.569 -13.968 1.00 86.56 96 SER A CA 1
ATOM 773 C C . SER A 1 96 ? -2.523 5.315 -13.215 1.00 86.56 96 SER A C 1
ATOM 775 O O . SER A 1 96 ? -3.606 5.306 -12.629 1.00 86.56 96 SER A O 1
ATOM 777 N N . GLU A 1 97 ? -1.678 4.287 -13.152 1.00 91.25 97 GLU A N 1
ATOM 778 C CA . GLU A 1 97 ? -1.948 3.045 -12.428 1.00 91.25 97 GLU A CA 1
ATOM 779 C C . GLU A 1 97 ? -1.865 3.239 -10.908 1.00 91.25 97 GLU A C 1
ATOM 781 O O . GLU A 1 97 ? -2.717 2.730 -10.183 1.00 91.25 97 GLU A O 1
ATOM 786 N N . GLN A 1 98 ? -0.920 4.049 -10.422 1.00 91.31 98 GLN A N 1
ATOM 787 C CA . GLN A 1 98 ? -0.852 4.463 -9.017 1.00 91.31 98 GLN A CA 1
ATOM 788 C C . GLN A 1 98 ? -2.103 5.245 -8.605 1.00 91.31 98 GLN A C 1
ATOM 790 O O . GLN A 1 98 ? -2.612 5.057 -7.504 1.00 91.31 98 GLN A O 1
ATOM 795 N N . ARG A 1 99 ? -2.645 6.092 -9.491 1.00 91.88 99 ARG A N 1
ATOM 796 C CA . ARG A 1 99 ? -3.910 6.797 -9.246 1.00 91.88 99 ARG A CA 1
ATOM 797 C C . ARG A 1 99 ? -5.092 5.834 -9.138 1.00 91.88 99 ARG A C 1
ATOM 799 O O . ARG A 1 99 ? -5.914 6.016 -8.246 1.00 91.88 99 ARG A O 1
ATOM 806 N N . LYS A 1 100 ? -5.180 4.822 -10.009 1.00 93.06 100 LYS A N 1
ATOM 807 C CA . LYS A 1 100 ? -6.222 3.783 -9.910 1.00 93.06 100 LYS A CA 1
ATOM 808 C C . LYS A 1 100 ? -6.108 3.013 -8.595 1.00 93.06 100 LYS A C 1
ATOM 810 O O . LYS A 1 100 ? -7.115 2.815 -7.925 1.00 93.06 100 LYS A O 1
ATOM 815 N N . LEU A 1 101 ? -4.887 2.645 -8.207 1.00 94.31 101 LEU A N 1
ATOM 816 C CA . LEU A 1 101 ? -4.617 1.952 -6.948 1.00 94.31 101 LEU A CA 1
ATOM 817 C C . LEU A 1 101 ? -4.987 2.815 -5.727 1.00 94.31 101 LEU A C 1
ATOM 819 O O . LEU A 1 101 ? -5.688 2.341 -4.838 1.00 94.31 101 LEU A O 1
ATOM 823 N N . GLU A 1 102 ? -4.602 4.097 -5.710 1.00 95.75 102 GLU A N 1
ATOM 824 C CA . GLU A 1 102 ? -5.003 5.049 -4.662 1.00 95.75 102 GLU A CA 1
ATOM 825 C C . GLU A 1 102 ? -6.528 5.183 -4.573 1.00 95.75 102 GLU A C 1
ATOM 827 O O . GLU A 1 102 ? -7.079 5.174 -3.476 1.00 95.75 102 GLU A O 1
ATOM 832 N N . GLN A 1 103 ? -7.220 5.299 -5.710 1.00 95.19 103 GLN A N 1
ATOM 833 C CA . GLN A 1 1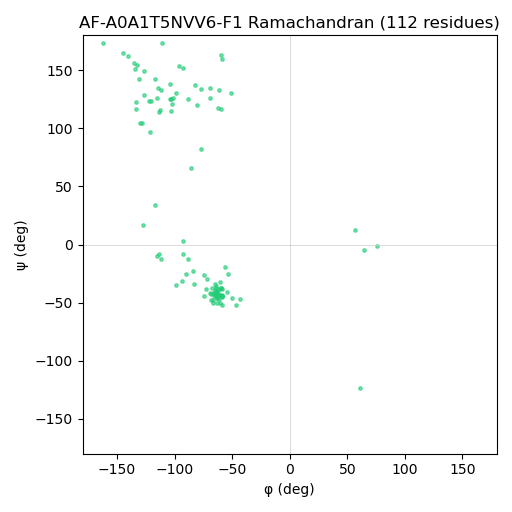03 ? -8.680 5.408 -5.740 1.00 95.19 103 GLN A CA 1
ATOM 834 C C . GLN A 1 103 ? -9.360 4.145 -5.218 1.00 95.19 103 GLN A C 1
ATOM 836 O O . GLN A 1 103 ? -10.326 4.247 -4.463 1.00 95.19 103 GLN A O 1
ATOM 841 N N . GLU A 1 104 ? -8.868 2.970 -5.597 1.00 95.19 104 GLU A N 1
ATOM 842 C CA . GLU A 1 104 ? -9.439 1.699 -5.167 1.00 95.19 104 GLU A CA 1
ATOM 843 C C . GLU A 1 104 ? -9.259 1.480 -3.661 1.00 95.19 104 GLU A C 1
ATOM 845 O O . GLU A 1 104 ? -10.246 1.236 -2.960 1.00 95.19 104 GLU A O 1
ATOM 850 N N . LEU A 1 105 ? -8.036 1.651 -3.140 1.00 94.94 105 LEU A N 1
ATOM 851 C CA . LEU A 1 105 ? -7.798 1.545 -1.699 1.00 94.94 105 LEU A CA 1
ATOM 852 C C . LEU A 1 105 ? -8.537 2.640 -0.934 1.00 94.94 105 LEU A C 1
ATOM 854 O O . LEU A 1 105 ? -9.180 2.366 0.074 1.00 94.94 105 LEU A O 1
ATOM 858 N N . GLY A 1 106 ? -8.480 3.878 -1.421 1.00 94.56 106 GLY A N 1
ATOM 859 C CA . GLY A 1 106 ? -9.100 5.019 -0.764 1.00 94.56 106 GLY A CA 1
ATOM 860 C C . GLY A 1 106 ? -10.620 4.916 -0.696 1.00 94.56 106 GLY A C 1
ATOM 861 O O . GLY A 1 106 ? -11.207 5.322 0.303 1.00 94.56 106 GLY A O 1
ATOM 862 N N . THR A 1 107 ? -11.261 4.351 -1.723 1.00 95.38 107 THR A N 1
ATOM 863 C CA . THR A 1 107 ? -12.712 4.105 -1.721 1.00 95.38 107 THR A CA 1
ATOM 864 C C . THR A 1 107 ? -13.077 3.051 -0.688 1.00 95.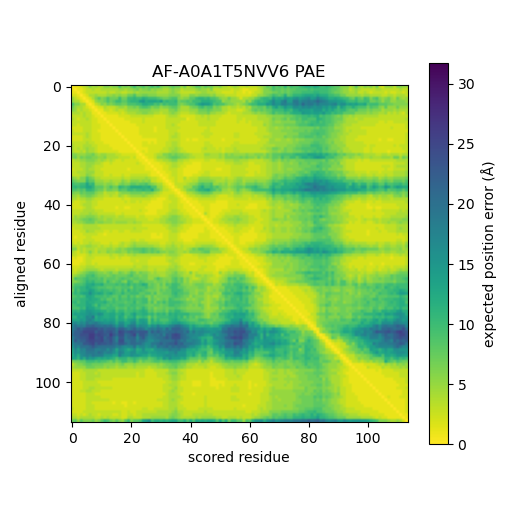38 107 THR A C 1
ATOM 866 O O . THR A 1 107 ? -13.969 3.288 0.122 1.00 95.38 107 THR A O 1
ATOM 869 N N . PHE A 1 108 ? -12.357 1.927 -0.668 1.00 94.75 108 PHE A N 1
ATOM 870 C CA . PHE A 1 108 ? -12.590 0.867 0.308 1.00 94.75 108 PHE A CA 1
ATOM 871 C C . PHE A 1 108 ? -12.380 1.359 1.747 1.00 94.75 108 PHE A C 1
ATOM 873 O O . PHE A 1 108 ? -13.267 1.227 2.581 1.00 94.75 108 PHE A O 1
ATOM 880 N N . LEU A 1 109 ? -11.247 2.006 2.025 1.00 92.88 109 LEU A N 1
ATOM 881 C CA . LEU A 1 109 ? -10.916 2.493 3.366 1.00 92.88 109 LEU A CA 1
ATOM 882 C C . LEU A 1 109 ? -11.874 3.585 3.850 1.00 92.88 109 LEU A C 1
ATOM 884 O O . LEU A 1 109 ? -12.201 3.630 5.032 1.00 92.88 109 LEU A O 1
ATOM 888 N N . LYS A 1 110 ? -12.369 4.439 2.946 1.00 92.06 110 LYS A N 1
ATOM 889 C CA . LYS A 1 110 ? -13.440 5.385 3.280 1.00 92.06 110 LYS A CA 1
ATOM 890 C C . LYS A 1 110 ? -14.742 4.679 3.635 1.00 92.06 110 LYS A C 1
ATOM 892 O O . LYS A 1 110 ? -15.409 5.125 4.550 1.00 92.06 110 LYS A O 1
ATOM 897 N N . GLN A 1 111 ? -15.125 3.630 2.915 1.00 91.00 111 GLN A N 1
ATOM 898 C CA . GLN A 1 111 ? -16.356 2.892 3.214 1.00 91.00 111 GLN A CA 1
ATOM 899 C C . GLN A 1 111 ? -16.268 2.144 4.546 1.00 91.00 111 GLN A C 1
ATOM 901 O O . GLN A 1 111 ? -17.249 2.085 5.277 1.00 91.00 111 GLN A O 1
ATOM 906 N N . GLU A 1 112 ? -15.096 1.598 4.855 1.00 89.88 112 GLU A N 1
ATOM 907 C CA . GLU A 1 112 ? -14.874 0.819 6.071 1.00 89.88 112 GLU A CA 1
ATOM 908 C C . GLU A 1 112 ? -14.793 1.721 7.320 1.00 89.88 112 GLU A C 1
ATOM 910 O O . GLU A 1 112 ? -15.409 1.445 8.354 1.00 89.88 112 GLU A O 1
ATOM 915 N N . TYR A 1 113 ? -14.064 2.842 7.219 1.00 86.81 113 TYR A N 1
ATOM 916 C CA . TYR A 1 113 ? -13.670 3.638 8.386 1.00 86.81 113 TYR A CA 1
ATOM 917 C C . TYR A 1 113 ? -14.249 5.055 8.454 1.00 86.81 113 TYR A C 1
ATOM 919 O O . TYR A 1 113 ? -14.119 5.674 9.507 1.00 86.81 113 TYR A O 1
ATOM 927 N N . ASN A 1 114 ? -14.896 5.584 7.413 1.00 75.88 114 ASN A N 1
ATOM 928 C CA . ASN A 1 114 ? -15.715 6.805 7.540 1.00 75.88 114 ASN A CA 1
ATOM 929 C C . ASN A 1 114 ? -17.141 6.455 8.009 1.00 75.88 114 ASN A C 1
ATOM 931 O O . ASN A 1 114 ? -17.877 7.378 8.402 1.00 75.88 114 ASN A O 1
#

Sequence (114 aa):
MKITTSKILPSINELSETLKQKFSGRYSYELFDFGNKQSIFVEKSAFVSIQVTKEENEIVIERMTKPSVLTTMFFLLDLITTGSGNLLHRLLPFYSEQRKLEQELGTFLKQEYN

Foldseek 3Di:
DKDFFPDFDDDQVVVQVVVCVVQPPQWDWDWDDDPPWIWIWTGNDQLAIWIWTDDRGMTDIGRDRDDDPVVVVVLVVCCVPVVPSPCVVVSVVNVVVNVVVCCVSVVVCNVVGD

Nearest PDB structures (foldseek):
  7cua-assembly1_B  TM=5.447E-01  e=6.404E-01  Staphylococcus aureus subsp. aureus NCTC 8325
  1lsh-assembly1_B  TM=3.711E-01  e=2.535E+00  Ichthyomyzon unicuspis
  2xp1-assembly1_A-2  TM=3.663E-01  e=4.091E+00  Antonospora locustae
  2fv4-assembly1_A  TM=2.582E-01  e=3.221E+00  Saccharomyces cerevisiae

Solvent-accessible surface area (backbone atoms only — not comparable to full-atom values): 6471 Å² total; per-residue (Å²): 91,80,44,72,37,93,53,88,68,71,55,70,65,57,50,49,51,53,49,46,67,75,44,61,93,65,54,48,80,43,83,44,75,58,88,94,42,49,30,34,40,43,30,72,46,85,69,27,21,30,35,40,32,63,50,92,53,32,43,38,41,43,86,40,62,63,92,41,73,65,54,50,50,54,46,54,49,41,30,72,75,68,71,65,58,61,53,63,76,75,41,48,73,37,51,58,54,26,50,52,51,50,50,55,54,52,52,53,52,45,69,76,47,93

Mean predicted aligned error: 6.05 Å

Secondary structure (DSSP, 8-state):
-EEE-SSPPPPHHHHHHHHHHHTTTT-EEEEEEETTEEEEEEEEETTEEEEEEE-SSEEEEE--PPP-HHHHHHHHHHHHHHSS--HHHHHHHHHHHHHHHHHHHHHHHHHHH-

Organism: NCBI:txid393003

Radius of gyration: 15.35 Å; Cα contacts (8 Å, |Δi|>4): 168; chains: 1; bounding box: 40×26×38 Å

pLDDT: mean 85.61, std 9.69, range [58.28, 95.75]